Protein AF-A0AAU4DJX9-F1 (afdb_monomer_lite)

Radius of gyration: 16.27 Å; chains: 1; bounding box: 32×20×45 Å

Structure (mmCIF, N/CA/C/O backbone):
data_AF-A0AAU4DJX9-F1
#
_entry.id   AF-A0AAU4DJX9-F1
#
loop_
_atom_site.group_PDB
_atom_site.id
_atom_site.type_symbol
_atom_site.label_atom_id
_atom_site.label_alt_id
_atom_site.label_comp_id
_atom_site.label_asym_id
_atom_site.label_entity_id
_atom_site.label_seq_id
_atom_site.pdbx_PDB_ins_code
_atom_site.Cartn_x
_atom_site.Cartn_y
_atom_site.Cartn_z
_atom_site.occupancy
_atom_site.B_iso_or_equiv
_atom_site.auth_seq_id
_atom_site.auth_comp_id
_atom_site.auth_asym_id
_atom_site.auth_atom_id
_atom_site.pdbx_PDB_model_num
ATOM 1 N N . MET A 1 1 ? -13.477 14.150 16.242 1.00 66.00 1 MET A N 1
ATOM 2 C CA . MET A 1 1 ? -14.401 12.996 16.165 1.00 66.00 1 MET A CA 1
ATOM 3 C C . MET A 1 1 ? -13.696 11.808 16.834 1.00 66.00 1 MET A C 1
ATOM 5 O O . MET A 1 1 ? -12.472 11.839 16.885 1.00 66.00 1 MET A O 1
ATOM 9 N N . ARG A 1 2 ? -14.397 10.873 17.497 1.00 83.06 2 ARG A N 1
ATOM 10 C CA . ARG A 1 2 ? -13.756 9.792 18.283 1.00 83.06 2 ARG A CA 1
ATOM 11 C C . ARG A 1 2 ? -13.791 8.491 17.485 1.00 83.06 2 ARG A C 1
ATOM 13 O O . ARG A 1 2 ? -14.882 8.031 17.152 1.00 83.06 2 ARG A O 1
ATOM 20 N N . TRP A 1 3 ? -12.630 7.864 17.294 1.00 89.31 3 TRP A N 1
ATOM 21 C CA . TRP A 1 3 ? -12.524 6.524 16.722 1.00 89.31 3 TRP A CA 1
ATOM 22 C C . TRP A 1 3 ? -13.373 5.530 17.515 1.00 89.31 3 TRP A C 1
ATOM 24 O O . TRP A 1 3 ? -13.149 5.282 18.702 1.00 89.31 3 TRP A O 1
ATOM 34 N N . THR A 1 4 ? -14.385 4.979 16.851 1.00 94.25 4 THR A N 1
ATOM 35 C CA . THR A 1 4 ? -15.159 3.858 17.385 1.00 94.25 4 THR A CA 1
ATOM 36 C C . THR A 1 4 ? -14.532 2.551 16.921 1.00 94.25 4 THR A C 1
ATOM 38 O O . THR A 1 4 ? -13.847 2.506 15.899 1.00 94.25 4 THR A O 1
ATOM 41 N N . ARG A 1 5 ? -14.812 1.458 17.636 1.00 91.94 5 ARG A N 1
ATOM 42 C CA . ARG A 1 5 ? -14.325 0.126 17.255 1.00 91.94 5 ARG A CA 1
ATOM 43 C C . ARG A 1 5 ? -14.754 -0.276 15.839 1.00 91.94 5 ARG A C 1
ATOM 45 O O . ARG A 1 5 ? -13.955 -0.864 15.119 1.00 91.94 5 ARG A O 1
ATOM 52 N N . SER A 1 6 ? -15.983 0.067 15.441 1.00 95.00 6 SER A N 1
ATOM 53 C CA . SER A 1 6 ? -16.477 -0.193 14.081 1.00 95.00 6 SER A CA 1
ATOM 54 C C . SER A 1 6 ? -15.633 0.549 13.052 1.00 95.00 6 SER A C 1
ATOM 56 O O . SER A 1 6 ? -15.041 -0.084 12.190 1.00 95.00 6 SER A O 1
ATOM 58 N N . LYS A 1 7 ? -15.473 1.868 13.214 1.00 95.12 7 LYS A N 1
ATOM 59 C CA . LYS A 1 7 ? -14.703 2.689 12.272 1.00 95.12 7 LYS A CA 1
ATOM 60 C C . LYS A 1 7 ? -13.236 2.268 12.169 1.00 95.12 7 LYS A C 1
ATOM 62 O O . LYS A 1 7 ? -12.683 2.245 11.078 1.00 95.12 7 LYS A O 1
ATOM 67 N N . ALA A 1 8 ? -12.611 1.903 13.290 1.00 95.38 8 ALA A N 1
ATOM 68 C CA . ALA A 1 8 ? -11.247 1.378 13.295 1.00 95.38 8 ALA A CA 1
ATOM 69 C C . ALA A 1 8 ? -11.148 0.045 12.528 1.00 95.38 8 ALA A C 1
ATOM 71 O O . ALA A 1 8 ? -10.216 -0.163 11.755 1.00 95.38 8 ALA A O 1
ATOM 72 N N . THR A 1 9 ? -12.144 -0.834 12.684 1.00 96.31 9 THR A N 1
ATOM 73 C CA . THR A 1 9 ? -12.223 -2.097 11.932 1.00 96.31 9 THR A CA 1
ATOM 74 C C . THR A 1 9 ? -12.396 -1.840 10.433 1.00 96.31 9 THR A C 1
ATOM 76 O O . THR A 1 9 ? -11.695 -2.448 9.624 1.00 96.31 9 THR A O 1
ATOM 79 N N . ASP A 1 10 ? -13.272 -0.902 10.064 1.00 97.50 10 ASP A N 1
ATOM 80 C CA . ASP A 1 10 ? -13.508 -0.510 8.672 1.00 97.50 10 ASP A CA 1
ATOM 81 C C . ASP A 1 10 ? -12.246 0.092 8.039 1.00 97.50 10 ASP A C 1
ATOM 83 O O . ASP A 1 10 ? -11.885 -0.265 6.916 1.00 97.50 10 ASP A O 1
ATOM 87 N N . LEU A 1 11 ? -11.520 0.940 8.777 1.00 97.56 11 LEU A N 1
ATOM 88 C CA . LEU A 1 11 ? -10.238 1.492 8.339 1.00 97.56 11 LEU A CA 1
ATOM 89 C C . LEU A 1 11 ? -9.193 0.389 8.134 1.00 97.56 11 LEU A C 1
ATOM 91 O O . LEU A 1 11 ? -8.551 0.352 7.088 1.00 97.56 11 LEU A O 1
ATOM 95 N N . ALA A 1 12 ? -9.041 -0.538 9.083 1.00 97.81 12 ALA A N 1
ATOM 96 C CA . ALA A 1 12 ? -8.101 -1.650 8.939 1.00 97.81 12 ALA A CA 1
ATOM 97 C C . ALA A 1 12 ? -8.430 -2.527 7.715 1.00 97.81 12 ALA A C 1
ATOM 99 O O . ALA A 1 12 ? -7.528 -2.999 7.025 1.00 97.81 12 ALA A O 1
ATOM 100 N N . ALA A 1 13 ? -9.714 -2.744 7.415 1.00 98.19 13 ALA A N 1
ATOM 101 C CA . ALA A 1 13 ? -10.135 -3.448 6.204 1.00 98.19 13 ALA A CA 1
ATOM 102 C C . ALA A 1 13 ? -9.846 -2.638 4.925 1.00 98.19 13 ALA A C 1
ATOM 104 O O . ALA A 1 13 ? -9.430 -3.203 3.911 1.00 98.19 13 ALA A O 1
ATOM 105 N N . ALA A 1 14 ? -10.035 -1.316 4.966 1.00 98.06 14 ALA A N 1
ATOM 106 C CA . ALA A 1 14 ? -9.719 -0.424 3.854 1.00 98.06 14 ALA A CA 1
ATOM 107 C C . ALA A 1 14 ? -8.211 -0.380 3.558 1.00 98.06 14 ALA A C 1
ATOM 109 O O . ALA A 1 14 ? -7.823 -0.414 2.391 1.00 98.06 14 ALA A O 1
ATOM 110 N N . LEU A 1 15 ? -7.365 -0.369 4.592 1.00 98.44 15 LEU A N 1
ATOM 111 C CA . LEU A 1 15 ? -5.908 -0.426 4.462 1.00 98.44 15 LEU A CA 1
ATOM 112 C C . LEU A 1 15 ? -5.441 -1.738 3.826 1.00 98.44 15 LEU A C 1
ATOM 114 O O . LEU A 1 15 ? -4.625 -1.710 2.906 1.00 98.44 15 LEU A O 1
ATOM 118 N N . ASP A 1 16 ? -6.005 -2.877 4.233 1.00 98.44 16 ASP A N 1
ATOM 119 C CA . ASP A 1 16 ? -5.696 -4.168 3.608 1.00 98.44 16 ASP A CA 1
ATOM 120 C C . ASP A 1 16 ? -6.096 -4.217 2.131 1.00 98.44 16 ASP A C 1
ATOM 122 O O . ASP A 1 16 ? -5.344 -4.740 1.301 1.00 98.44 16 ASP A O 1
ATOM 126 N N . ARG A 1 17 ? -7.258 -3.646 1.785 1.00 98.25 17 ARG A N 1
ATOM 127 C CA . ARG A 1 17 ? -7.688 -3.516 0.387 1.00 98.25 17 ARG A CA 1
ATOM 128 C C . ARG A 1 17 ? -6.732 -2.622 -0.398 1.00 98.25 17 ARG A C 1
ATOM 130 O O . ARG A 1 17 ? -6.244 -3.037 -1.443 1.00 98.25 17 ARG A O 1
ATOM 137 N N . GLY A 1 18 ? -6.401 -1.448 0.140 1.00 98.25 18 GLY A N 1
ATOM 138 C CA . GLY A 1 18 ? -5.438 -0.535 -0.470 1.00 98.25 18 GLY A CA 1
ATOM 139 C C . GLY A 1 18 ? -4.082 -1.204 -0.691 1.00 98.25 18 GLY A C 1
ATOM 140 O O . GLY A 1 18 ? -3.517 -1.102 -1.776 1.00 98.25 18 GLY A O 1
ATOM 141 N N . ALA A 1 19 ? -3.591 -1.971 0.284 1.00 98.31 19 ALA A N 1
ATOM 142 C CA . ALA A 1 19 ? -2.360 -2.740 0.150 1.00 98.31 19 ALA A CA 1
ATOM 143 C C . ALA A 1 19 ? -2.436 -3.785 -0.974 1.00 98.31 19 ALA A C 1
ATOM 145 O O . ALA A 1 19 ? -1.464 -3.957 -1.713 1.00 98.31 19 ALA A O 1
ATOM 146 N N . ALA A 1 20 ? -3.571 -4.473 -1.131 1.00 98.38 20 ALA A N 1
ATOM 147 C CA . ALA A 1 20 ? -3.780 -5.403 -2.239 1.00 98.38 20 ALA A CA 1
ATOM 148 C C . ALA A 1 20 ? -3.720 -4.683 -3.597 1.00 98.38 20 ALA A C 1
ATOM 150 O O . ALA A 1 20 ? -2.995 -5.133 -4.484 1.00 98.38 20 ALA A O 1
ATOM 151 N N . ASP A 1 21 ? -4.368 -3.524 -3.726 1.00 98.19 21 ASP A N 1
ATOM 152 C CA . ASP A 1 21 ? -4.334 -2.715 -4.951 1.00 98.19 21 ASP A CA 1
ATOM 153 C C . ASP A 1 21 ? -2.904 -2.260 -5.292 1.00 98.19 21 ASP A C 1
ATOM 155 O O . ASP A 1 21 ? -2.475 -2.308 -6.448 1.00 98.19 21 ASP A O 1
ATOM 159 N N . LYS A 1 22 ? -2.111 -1.876 -4.280 1.00 97.94 22 LYS A N 1
ATOM 160 C CA . LYS A 1 22 ? -0.688 -1.543 -4.467 1.00 97.94 22 LYS A CA 1
ATOM 161 C C . LYS A 1 22 ? 0.123 -2.737 -4.965 1.00 97.94 22 LYS A C 1
ATOM 163 O O . LYS A 1 22 ? 0.993 -2.555 -5.814 1.00 97.94 22 LYS A O 1
ATOM 168 N N . LEU A 1 23 ? -0.150 -3.947 -4.474 1.00 98.31 23 LEU A N 1
ATOM 169 C CA . LEU A 1 23 ? 0.533 -5.157 -4.942 1.00 98.31 23 LEU A CA 1
ATOM 170 C C . LEU A 1 23 ? 0.157 -5.518 -6.380 1.00 98.31 23 LEU A C 1
ATOM 172 O O . LEU A 1 23 ? 1.040 -5.921 -7.134 1.00 98.31 23 LEU A O 1
ATOM 176 N N . VAL A 1 24 ? -1.102 -5.317 -6.778 1.00 98.06 24 VAL A N 1
ATOM 177 C CA . VAL A 1 24 ? -1.521 -5.454 -8.182 1.00 98.06 24 VAL A CA 1
ATOM 178 C C . VAL A 1 24 ? -0.742 -4.472 -9.057 1.00 98.06 24 VAL A C 1
ATOM 180 O O . VAL A 1 24 ? -0.107 -4.884 -10.024 1.00 98.06 24 VAL A O 1
ATOM 183 N N . GLY A 1 25 ? -0.687 -3.192 -8.673 1.00 96.94 25 GLY A N 1
ATOM 184 C CA . GLY A 1 25 ? 0.102 -2.192 -9.399 1.00 96.94 25 GLY A CA 1
ATOM 185 C C . GLY A 1 25 ? 1.603 -2.510 -9.445 1.00 96.94 25 GLY A C 1
ATOM 186 O O . GLY A 1 25 ? 2.264 -2.245 -10.449 1.00 96.94 25 GLY A O 1
ATOM 187 N N . ALA A 1 26 ? 2.156 -3.106 -8.384 1.00 97.56 26 ALA A N 1
ATOM 188 C CA . ALA A 1 26 ? 3.550 -3.542 -8.362 1.00 97.56 26 ALA A CA 1
ATOM 189 C C . ALA A 1 26 ? 3.811 -4.684 -9.355 1.00 97.56 26 ALA A C 1
ATOM 191 O O . ALA A 1 26 ? 4.809 -4.628 -10.071 1.00 97.56 26 ALA A O 1
ATOM 192 N N . ALA A 1 27 ? 2.913 -5.671 -9.438 1.00 97.81 27 ALA A N 1
ATOM 193 C CA . ALA A 1 27 ? 3.013 -6.776 -10.393 1.00 97.81 27 ALA A CA 1
ATOM 194 C C . ALA A 1 27 ? 2.916 -6.294 -11.853 1.00 97.81 27 ALA A C 1
ATOM 196 O O . ALA A 1 27 ? 3.665 -6.750 -12.721 1.00 97.81 27 ALA A O 1
ATOM 197 N N . ASP A 1 28 ? 2.052 -5.312 -12.114 1.00 97.00 28 ASP A N 1
ATOM 198 C CA . ASP A 1 28 ? 1.961 -4.639 -13.414 1.00 97.00 28 ASP A CA 1
ATOM 199 C C . ASP A 1 28 ? 3.279 -3.922 -13.764 1.00 97.00 28 ASP A C 1
ATOM 201 O O . ASP A 1 28 ? 3.804 -4.034 -14.876 1.00 97.00 28 ASP A O 1
ATOM 205 N N . GLY A 1 29 ? 3.867 -3.229 -12.783 1.00 94.88 29 GLY A N 1
ATOM 206 C CA . GLY A 1 29 ? 5.172 -2.583 -12.911 1.00 94.88 29 GLY A CA 1
ATOM 207 C C . GLY A 1 29 ? 6.309 -3.568 -13.196 1.00 94.88 29 GLY A C 1
ATOM 208 O O . GLY A 1 29 ? 7.152 -3.283 -14.048 1.00 94.88 29 GLY A O 1
ATOM 209 N N . ASP A 1 30 ? 6.313 -4.732 -12.541 1.00 95.94 30 ASP A N 1
ATOM 210 C CA . ASP A 1 30 ? 7.290 -5.803 -12.785 1.00 95.94 30 ASP A CA 1
ATOM 211 C C . ASP A 1 30 ? 7.167 -6.375 -14.201 1.00 95.94 30 ASP A C 1
ATOM 213 O O . ASP A 1 30 ? 8.176 -6.608 -14.874 1.00 95.94 30 ASP A O 1
ATOM 217 N N . SER A 1 31 ? 5.934 -6.552 -14.678 1.00 96.88 31 SER A N 1
ATOM 218 C CA . SER A 1 31 ? 5.664 -7.023 -16.039 1.00 96.88 31 SER A CA 1
ATOM 219 C C . SER A 1 31 ? 6.239 -6.044 -17.067 1.00 96.88 31 SER A C 1
ATOM 221 O O . SER A 1 31 ? 6.982 -6.437 -17.961 1.00 96.88 31 SER A O 1
ATOM 223 N N . ARG A 1 32 ? 6.026 -4.734 -16.877 1.00 95.19 32 ARG A N 1
ATOM 224 C CA . ARG A 1 32 ? 6.619 -3.700 -17.747 1.00 95.19 32 ARG A CA 1
ATOM 225 C C . ARG A 1 32 ? 8.137 -3.591 -17.613 1.00 95.19 32 ARG A C 1
ATOM 227 O O . ARG A 1 32 ? 8.820 -3.308 -18.592 1.00 95.19 32 ARG A O 1
ATOM 234 N N . ALA A 1 33 ? 8.670 -3.792 -16.408 1.00 95.69 33 ALA A N 1
ATOM 235 C CA . ALA A 1 33 ? 10.107 -3.751 -16.144 1.00 95.69 33 ALA A CA 1
ATOM 236 C C . ALA A 1 33 ? 10.872 -4.918 -16.783 1.00 95.69 33 ALA A C 1
ATOM 238 O O . ALA A 1 33 ? 12.057 -4.776 -17.088 1.00 95.69 33 ALA A O 1
ATOM 239 N N . SER A 1 34 ? 10.211 -6.061 -16.961 1.00 96.56 34 SER A N 1
ATOM 240 C CA . SER A 1 34 ? 10.781 -7.258 -17.585 1.00 96.56 34 SER A CA 1
ATOM 241 C C . SER A 1 34 ? 10.527 -7.340 -19.091 1.00 96.56 34 SER A C 1
ATOM 243 O O . SER A 1 34 ? 11.236 -8.076 -19.772 1.00 96.56 34 SER A O 1
ATOM 245 N N . ASP A 1 35 ? 9.583 -6.559 -19.619 1.00 97.31 35 ASP A N 1
ATOM 246 C CA . ASP A 1 35 ? 9.278 -6.503 -21.046 1.00 97.31 35 ASP A CA 1
ATOM 247 C C . ASP A 1 35 ? 10.432 -5.867 -21.852 1.00 97.31 35 ASP A C 1
ATOM 249 O O . ASP A 1 35 ? 10.699 -4.666 -21.718 1.00 97.31 35 ASP A O 1
ATOM 253 N N . PRO A 1 36 ? 11.124 -6.640 -22.713 1.00 96.06 36 PRO A N 1
ATOM 254 C CA . PRO A 1 36 ? 12.256 -6.150 -23.491 1.00 96.06 36 PRO A CA 1
ATOM 255 C C . PRO A 1 36 ? 11.861 -5.169 -24.603 1.00 96.06 36 PRO A C 1
ATOM 257 O O . PRO A 1 36 ? 12.751 -4.509 -25.140 1.00 96.06 36 PRO A O 1
ATOM 260 N N . SER A 1 37 ? 10.572 -5.059 -24.946 1.00 97.69 37 SER A N 1
ATOM 261 C CA . SER A 1 37 ? 10.080 -4.087 -25.929 1.00 97.69 37 SER A CA 1
ATOM 262 C C . SER A 1 37 ? 10.082 -2.647 -25.397 1.00 97.69 37 SER A C 1
ATOM 264 O O . SER A 1 37 ? 10.180 -1.703 -26.181 1.00 97.69 37 SER A O 1
ATOM 266 N N . ASN A 1 38 ? 10.059 -2.468 -24.071 1.00 97.12 38 ASN A N 1
ATOM 267 C CA . ASN A 1 38 ? 10.224 -1.166 -23.427 1.00 97.12 38 ASN A CA 1
ATOM 268 C C . ASN A 1 38 ? 11.692 -0.733 -23.424 1.00 97.12 38 ASN A C 1
ATOM 270 O O . ASN A 1 38 ? 12.591 -1.560 -23.271 1.00 97.12 38 ASN A O 1
ATOM 274 N N . ASP A 1 39 ? 11.961 0.570 -23.497 1.00 97.81 39 ASP A N 1
ATOM 275 C CA . ASP A 1 39 ? 13.324 1.089 -23.385 1.00 97.81 39 ASP A CA 1
ATOM 276 C C . ASP A 1 39 ? 13.918 0.902 -21.967 1.00 97.81 39 ASP A C 1
ATOM 278 O O . ASP A 1 39 ? 13.222 0.658 -20.976 1.00 97.81 39 ASP A O 1
ATOM 282 N N . ALA A 1 40 ? 15.245 1.019 -21.851 1.00 97.44 40 ALA A N 1
ATOM 283 C CA . ALA A 1 40 ? 15.950 0.771 -20.594 1.00 97.44 40 ALA A CA 1
ATOM 284 C C . ALA A 1 40 ? 15.588 1.756 -19.466 1.00 97.44 40 ALA A C 1
ATOM 286 O O . ALA A 1 40 ? 15.650 1.373 -18.294 1.00 97.44 40 ALA A O 1
ATOM 287 N N . LEU A 1 41 ? 15.238 3.005 -19.790 1.00 97.50 41 LEU A N 1
ATOM 288 C CA . LEU A 1 41 ? 14.811 3.991 -18.800 1.00 97.50 41 LEU A CA 1
ATOM 289 C C . LEU A 1 41 ? 13.418 3.632 -18.280 1.00 97.50 41 LEU A C 1
ATOM 291 O O . LEU A 1 41 ? 13.246 3.543 -17.064 1.00 97.50 41 LEU A O 1
ATOM 295 N N . THR A 1 42 ? 12.476 3.335 -19.177 1.00 97.56 42 THR A N 1
ATOM 296 C CA . THR A 1 42 ? 11.117 2.896 -18.839 1.00 97.56 42 THR A CA 1
ATOM 297 C C . THR A 1 42 ? 11.156 1.680 -17.918 1.00 97.56 42 THR A C 1
ATOM 299 O O . THR A 1 42 ? 10.578 1.719 -16.831 1.00 97.56 42 THR A O 1
ATOM 302 N N . ARG A 1 43 ? 11.932 0.641 -18.263 1.00 97.81 43 ARG A N 1
ATOM 303 C CA . ARG A 1 43 ? 12.065 -0.561 -17.418 1.00 97.81 43 ARG A CA 1
ATOM 304 C C . ARG A 1 43 ? 12.608 -0.260 -16.016 1.00 97.81 43 ARG A C 1
ATOM 306 O O . ARG A 1 43 ? 12.166 -0.850 -15.031 1.00 97.81 43 ARG A O 1
ATOM 313 N N . ARG A 1 44 ? 13.572 0.662 -15.896 1.00 97.56 44 ARG A N 1
ATOM 314 C CA . ARG A 1 44 ? 14.134 1.073 -14.593 1.00 97.56 44 ARG A CA 1
ATOM 315 C C . ARG A 1 44 ? 13.126 1.864 -13.763 1.00 97.56 44 ARG A C 1
ATOM 317 O O . ARG A 1 44 ? 13.029 1.638 -12.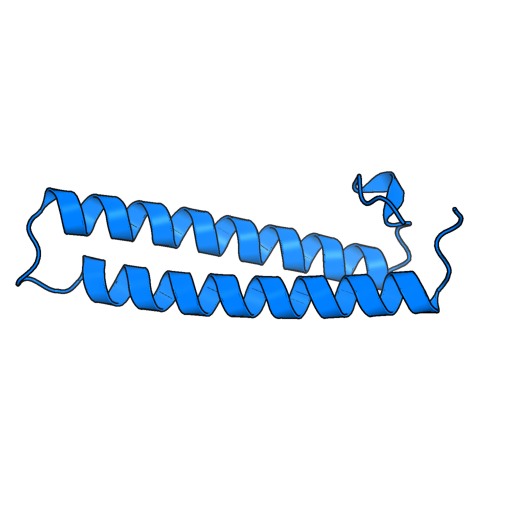557 1.00 97.56 44 ARG A O 1
ATOM 324 N N . GLN A 1 45 ? 12.389 2.776 -14.393 1.00 98.12 45 GLN A N 1
ATOM 325 C CA . GLN A 1 45 ? 11.375 3.589 -13.726 1.00 98.12 45 GLN A CA 1
ATOM 326 C C . GLN A 1 45 ? 10.221 2.727 -13.210 1.00 98.12 45 GLN A C 1
ATOM 328 O O . GLN A 1 45 ? 9.838 2.866 -12.048 1.00 98.12 45 GLN A O 1
ATOM 333 N N . THR A 1 46 ? 9.718 1.786 -14.013 1.00 97.50 46 THR A N 1
ATOM 334 C CA . THR A 1 46 ? 8.643 0.880 -13.583 1.00 97.50 46 THR A CA 1
ATOM 335 C C . THR A 1 46 ? 9.106 -0.076 -12.484 1.00 97.50 46 THR A C 1
ATOM 337 O O . THR A 1 46 ? 8.370 -0.282 -11.521 1.00 97.50 46 THR A O 1
ATOM 340 N N . ALA A 1 47 ? 10.348 -0.574 -12.536 1.00 97.81 47 ALA A N 1
ATOM 341 C CA . ALA A 1 47 ? 10.924 -1.372 -11.449 1.00 97.81 47 ALA A CA 1
ATOM 342 C C . ALA A 1 47 ? 11.027 -0.583 -10.130 1.00 97.81 47 ALA A C 1
ATOM 344 O O . ALA A 1 47 ? 10.727 -1.109 -9.054 1.00 97.81 47 ALA A O 1
ATOM 345 N N . ALA A 1 48 ? 11.447 0.685 -10.191 1.00 97.94 48 ALA A N 1
ATOM 346 C CA . ALA A 1 48 ? 11.506 1.556 -9.019 1.00 97.94 48 ALA A CA 1
ATOM 347 C C . ALA A 1 48 ? 10.103 1.839 -8.458 1.00 97.94 48 ALA A C 1
ATOM 349 O O . ALA A 1 48 ? 9.889 1.706 -7.252 1.00 97.94 48 ALA A O 1
ATOM 350 N N . ALA A 1 49 ? 9.134 2.141 -9.327 1.00 97.75 49 ALA A N 1
ATOM 351 C CA . ALA A 1 49 ? 7.741 2.339 -8.939 1.00 97.75 49 ALA A CA 1
ATOM 352 C C . ALA A 1 49 ? 7.152 1.087 -8.264 1.00 97.75 49 ALA A C 1
ATOM 354 O O . ALA A 1 49 ? 6.552 1.193 -7.195 1.00 97.75 49 ALA A O 1
ATOM 355 N N . ALA A 1 50 ? 7.403 -0.109 -8.809 1.00 97.81 50 ALA A N 1
ATOM 356 C CA . ALA A 1 50 ? 6.962 -1.368 -8.212 1.00 97.81 50 ALA A CA 1
ATOM 357 C C . ALA A 1 50 ? 7.536 -1.581 -6.799 1.00 97.81 50 ALA A C 1
ATOM 359 O O . ALA A 1 50 ? 6.838 -2.056 -5.905 1.00 97.81 50 ALA A O 1
ATOM 360 N N . ARG A 1 51 ? 8.799 -1.204 -6.547 1.00 98.06 51 ARG A N 1
ATOM 361 C CA . ARG A 1 51 ? 9.388 -1.255 -5.192 1.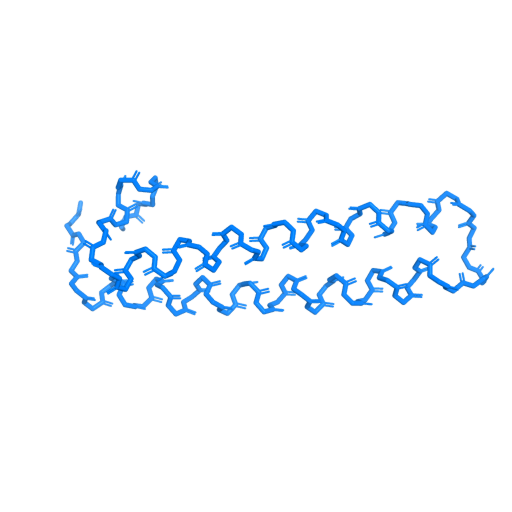00 98.06 51 ARG A CA 1
ATOM 362 C C . ARG A 1 51 ? 8.688 -0.305 -4.221 1.00 98.06 51 ARG A C 1
ATOM 364 O O . ARG A 1 51 ? 8.401 -0.713 -3.099 1.00 98.06 51 ARG A O 1
ATOM 371 N N . ILE A 1 52 ? 8.384 0.920 -4.653 1.00 98.12 52 ILE A N 1
ATOM 372 C CA . ILE A 1 52 ? 7.661 1.907 -3.835 1.00 98.12 52 ILE A CA 1
ATOM 373 C C . ILE A 1 52 ? 6.271 1.379 -3.469 1.00 98.12 52 ILE A C 1
ATOM 375 O O . ILE A 1 52 ? 5.897 1.409 -2.300 1.00 98.12 52 ILE A O 1
ATOM 379 N N . LEU A 1 53 ? 5.535 0.834 -4.441 1.00 98.44 53 LEU A N 1
ATOM 380 C CA . LEU A 1 53 ? 4.202 0.273 -4.213 1.00 98.44 53 LEU A CA 1
ATOM 381 C C . LEU A 1 53 ? 4.227 -0.894 -3.217 1.00 98.44 53 LEU A C 1
ATOM 383 O O . LEU A 1 53 ? 3.379 -0.952 -2.330 1.00 98.44 53 LEU A O 1
ATOM 387 N N . ARG A 1 54 ? 5.223 -1.788 -3.296 1.00 98.31 54 ARG A N 1
ATOM 388 C CA . ARG A 1 54 ? 5.399 -2.857 -2.295 1.00 98.31 54 ARG A CA 1
ATOM 389 C C . ARG A 1 54 ? 5.685 -2.306 -0.897 1.00 98.31 54 ARG A C 1
ATOM 391 O O . ARG A 1 54 ? 5.152 -2.840 0.071 1.00 98.31 54 ARG A O 1
ATOM 398 N N . GLY A 1 55 ? 6.501 -1.253 -0.793 1.00 98.44 55 GLY A N 1
ATOM 399 C CA . GLY A 1 55 ? 6.750 -0.555 0.472 1.00 98.44 55 GLY A CA 1
ATOM 400 C C . GLY A 1 55 ? 5.456 -0.009 1.074 1.00 98.44 55 GLY A C 1
ATOM 401 O O . GLY A 1 55 ? 5.109 -0.360 2.195 1.00 98.44 55 GLY A O 1
ATOM 402 N N . GLN A 1 56 ? 4.678 0.725 0.275 1.00 98.50 56 GLN A N 1
ATOM 403 C CA . GLN A 1 56 ? 3.370 1.245 0.684 1.00 98.50 56 GLN A CA 1
ATOM 404 C C . GLN A 1 56 ? 2.409 0.129 1.116 1.00 98.50 56 GLN A C 1
ATOM 406 O O . GLN A 1 56 ? 1.753 0.255 2.143 1.00 98.50 56 GLN A O 1
ATOM 411 N N . ALA A 1 57 ? 2.343 -0.978 0.369 1.00 98.44 57 ALA A N 1
ATOM 412 C CA . ALA A 1 57 ? 1.493 -2.116 0.714 1.00 98.44 57 ALA A CA 1
ATOM 413 C C . ALA A 1 57 ? 1.872 -2.743 2.062 1.00 98.44 57 ALA A C 1
ATOM 415 O O . ALA A 1 57 ? 1.000 -3.116 2.847 1.00 98.44 57 ALA A O 1
ATOM 416 N N . ARG A 1 58 ? 3.176 -2.878 2.328 1.00 98.56 58 ARG A N 1
ATOM 417 C CA . ARG A 1 58 ? 3.684 -3.394 3.602 1.00 98.56 58 ARG A CA 1
ATOM 418 C C . ARG A 1 58 ? 3.299 -2.470 4.751 1.00 98.56 58 ARG A C 1
ATOM 420 O O . ARG A 1 58 ? 2.794 -2.960 5.753 1.00 98.56 58 ARG A O 1
ATOM 427 N N . ASP A 1 59 ? 3.524 -1.172 4.592 1.00 98.25 59 ASP A N 1
ATOM 428 C CA . ASP A 1 59 ? 3.274 -0.193 5.648 1.00 98.25 59 ASP A CA 1
ATOM 429 C C . ASP A 1 59 ? 1.761 -0.099 5.946 1.00 98.25 59 ASP A C 1
ATOM 431 O O . ASP A 1 59 ? 1.357 -0.187 7.099 1.00 98.25 59 ASP A O 1
ATOM 435 N N . MET A 1 60 ? 0.904 -0.113 4.914 1.00 98.56 60 MET A N 1
ATOM 436 C CA . MET A 1 60 ? -0.559 -0.194 5.077 1.00 98.56 60 MET A CA 1
ATOM 437 C C . MET A 1 60 ? -1.010 -1.448 5.843 1.00 98.56 60 MET A C 1
ATOM 439 O O . MET A 1 60 ? -1.899 -1.367 6.688 1.00 98.56 60 MET A O 1
ATOM 443 N N . ARG A 1 61 ? -0.409 -2.615 5.571 1.00 98.44 61 ARG A N 1
ATOM 444 C CA . ARG A 1 61 ? -0.718 -3.855 6.308 1.00 98.44 61 ARG A CA 1
ATOM 445 C C . ARG A 1 61 ? -0.228 -3.816 7.750 1.00 98.44 61 ARG A C 1
ATOM 447 O O . ARG A 1 61 ? -0.888 -4.381 8.618 1.00 98.44 61 ARG A O 1
ATOM 454 N N . ALA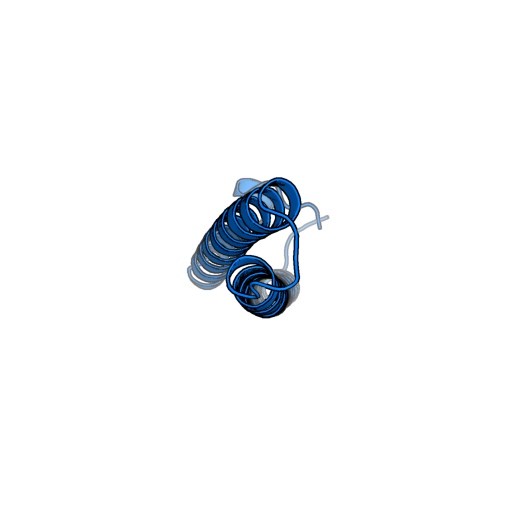 A 1 62 ? 0.917 -3.183 8.001 1.00 98.50 62 ALA A N 1
ATOM 455 C CA . ALA A 1 62 ? 1.432 -2.995 9.352 1.00 98.50 62 ALA A CA 1
ATOM 456 C C . ALA A 1 62 ? 0.476 -2.120 10.175 1.00 98.50 62 ALA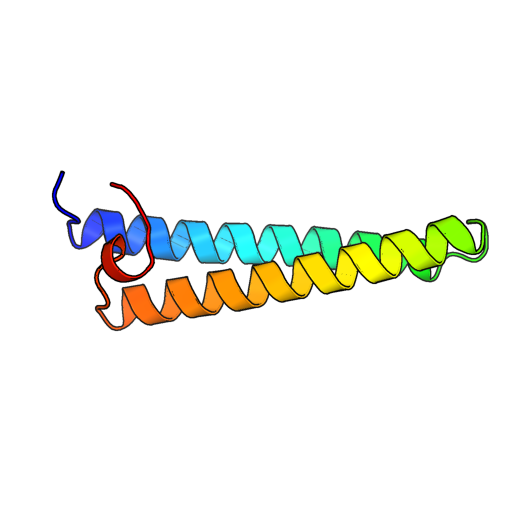 A C 1
ATOM 458 O O . ALA A 1 62 ? 0.097 -2.511 11.278 1.00 98.50 62 ALA A O 1
ATOM 459 N N . ASP A 1 63 ? -0.002 -1.017 9.598 1.00 98.38 63 ASP A N 1
ATOM 460 C CA . ASP A 1 63 ? -1.004 -0.155 10.227 1.00 98.38 63 ASP A CA 1
ATOM 461 C C . ASP A 1 63 ? -2.327 -0.899 10.456 1.00 98.38 63 ASP A C 1
ATOM 463 O O . ASP A 1 63 ? -2.894 -0.850 11.548 1.00 98.38 63 ASP A O 1
ATOM 467 N N . ALA A 1 64 ? -2.808 -1.650 9.459 1.00 98.19 64 ALA A N 1
ATOM 468 C CA . ALA A 1 64 ? -4.025 -2.450 9.586 1.00 98.19 64 ALA A CA 1
ATOM 469 C C . ALA A 1 64 ? -3.927 -3.486 10.719 1.00 98.19 64 ALA A C 1
ATOM 471 O O . ALA A 1 64 ? -4.891 -3.676 11.464 1.00 98.19 64 ALA A O 1
ATOM 472 N N . ALA A 1 65 ? -2.774 -4.150 10.860 1.00 98.38 65 ALA A N 1
ATOM 473 C CA . ALA A 1 65 ? -2.514 -5.091 11.944 1.00 98.38 65 ALA A CA 1
ATOM 474 C C . ALA A 1 65 ? -2.489 -4.384 13.307 1.00 98.38 65 ALA A C 1
ATOM 4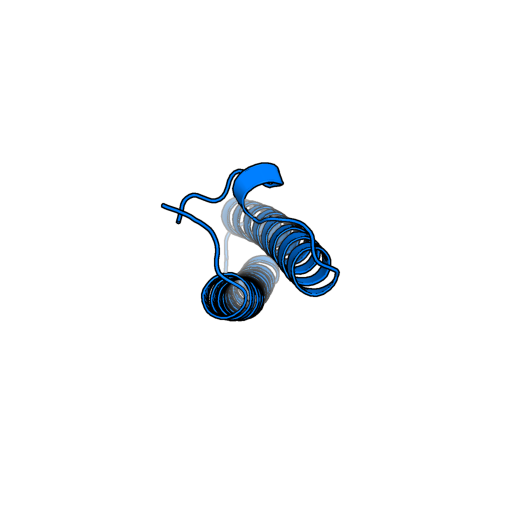76 O O . ALA A 1 65 ? -3.214 -4.793 14.208 1.00 98.38 65 ALA A O 1
ATOM 477 N N . ALA A 1 66 ? -1.760 -3.270 13.425 1.00 97.81 66 ALA A N 1
ATOM 478 C CA . ALA A 1 66 ? -1.702 -2.481 14.654 1.00 97.81 66 ALA A CA 1
ATOM 479 C C . ALA A 1 66 ? -3.097 -2.026 15.118 1.00 97.81 66 ALA A C 1
ATOM 481 O O . ALA A 1 66 ? -3.435 -2.137 16.298 1.00 97.81 66 ALA A O 1
ATOM 482 N N . ILE A 1 67 ? -3.947 -1.574 14.190 1.00 97.62 67 ILE A N 1
ATOM 483 C CA . ILE A 1 67 ? -5.321 -1.158 14.500 1.00 97.62 67 ILE A CA 1
ATOM 484 C C . ILE A 1 67 ? -6.167 -2.343 14.997 1.00 97.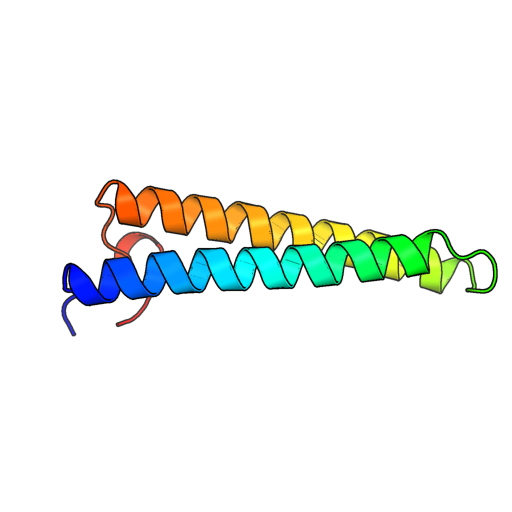62 67 ILE A C 1
ATOM 486 O O . ILE A 1 67 ? -6.952 -2.186 15.935 1.00 97.62 67 ILE A O 1
ATOM 490 N N . ARG A 1 68 ? -6.006 -3.543 14.420 1.00 97.00 68 ARG A N 1
ATOM 491 C CA . ARG A 1 68 ? -6.691 -4.761 14.907 1.00 97.00 68 ARG A CA 1
ATOM 492 C C . ARG A 1 68 ? -6.224 -5.179 16.293 1.00 97.00 68 ARG A C 1
ATOM 494 O O . ARG A 1 68 ? -7.051 -5.633 17.082 1.00 97.00 68 ARG A O 1
ATOM 501 N N . ASP A 1 69 ? -4.945 -4.975 16.583 1.00 97.12 69 ASP A N 1
ATOM 502 C CA . ASP A 1 69 ? -4.340 -5.236 17.890 1.00 97.12 69 ASP A CA 1
ATOM 503 C C . ASP A 1 69 ? -4.732 -4.180 18.942 1.00 97.12 69 ASP A C 1
ATOM 505 O O . ASP A 1 69 ? -4.448 -4.339 20.129 1.00 97.12 69 ASP A O 1
ATOM 509 N N . GLY A 1 70 ? -5.456 -3.131 18.534 1.00 94.75 70 GLY A N 1
ATOM 510 C CA . GLY A 1 70 ? -6.077 -2.151 19.423 1.00 94.75 70 GLY A CA 1
ATOM 511 C C . GLY A 1 70 ? -5.404 -0.782 19.444 1.00 94.75 70 GLY A C 1
ATOM 512 O O . GLY A 1 70 ? -5.826 0.068 20.230 1.00 94.75 70 GLY A O 1
ATOM 513 N N . VAL A 1 71 ? -4.405 -0.537 18.589 1.00 96.88 71 VAL A N 1
ATOM 514 C CA . VAL A 1 71 ? -3.818 0.800 18.428 1.00 96.88 71 VAL A CA 1
ATOM 515 C C . VAL A 1 71 ? -4.882 1.761 17.902 1.00 96.88 71 VAL A C 1
ATOM 517 O O . VAL A 1 71 ? -5.593 1.475 16.935 1.00 96.88 71 VAL A O 1
ATOM 520 N N . ASN A 1 72 ? -5.003 2.922 18.544 1.00 94.81 72 ASN A N 1
ATOM 521 C CA . ASN A 1 72 ? -5.929 3.952 18.101 1.00 94.81 72 ASN A CA 1
ATOM 522 C C . ASN A 1 72 ? -5.417 4.567 16.784 1.00 94.81 72 ASN A C 1
ATOM 524 O O . ASN A 1 72 ? -4.289 5.061 16.764 1.00 94.81 72 ASN A O 1
ATOM 528 N N . PRO A 1 73 ? -6.215 4.618 15.699 1.00 96.81 73 PRO A N 1
ATOM 529 C CA . PRO A 1 73 ? -5.724 5.122 14.418 1.00 96.81 73 PRO A CA 1
ATOM 530 C C . PRO A 1 73 ? -5.173 6.557 14.454 1.00 96.81 73 PRO A C 1
ATOM 532 O O . PRO A 1 73 ? -4.300 6.889 13.654 1.00 96.81 73 PRO A O 1
ATOM 535 N N . SER A 1 74 ? -5.605 7.404 15.398 1.00 95.56 74 SER A N 1
ATOM 536 C CA . SER A 1 74 ? -5.029 8.749 15.555 1.00 95.56 74 SER A CA 1
ATOM 537 C C . SER A 1 74 ? -3.553 8.743 15.966 1.00 95.56 74 SER A C 1
ATOM 539 O O . SER A 1 74 ? -2.838 9.688 15.649 1.00 95.56 74 SER A O 1
ATOM 541 N N . GLU A 1 75 ? -3.081 7.696 16.650 1.00 94.88 75 GLU A N 1
ATOM 542 C CA . GLU A 1 75 ? -1.665 7.534 17.024 1.00 94.88 75 GLU A CA 1
ATOM 543 C C . GLU A 1 75 ? -0.785 7.205 15.811 1.00 94.88 75 GLU A C 1
ATOM 545 O O . GLU A 1 75 ? 0.403 7.513 15.802 1.00 94.88 75 GLU A O 1
ATOM 550 N N . LEU A 1 76 ? -1.390 6.646 14.759 1.00 94.31 76 LEU A N 1
ATOM 551 C CA . LEU A 1 76 ? -0.761 6.382 13.464 1.00 94.31 76 LEU A CA 1
ATOM 552 C C . LEU A 1 76 ? -0.946 7.555 12.476 1.00 94.31 76 LEU A C 1
ATOM 554 O O . LEU A 1 76 ? -0.511 7.479 11.332 1.00 94.31 76 LEU A O 1
ATOM 558 N N . GLY A 1 77 ? -1.593 8.647 12.904 1.00 95.19 77 GLY A N 1
ATOM 559 C CA . GLY A 1 77 ? -1.819 9.845 12.090 1.00 95.19 77 GLY A CA 1
ATOM 560 C C . GLY A 1 77 ? -3.097 9.837 11.243 1.00 95.19 77 GLY A C 1
ATOM 561 O O . GLY A 1 77 ? -3.287 10.750 10.438 1.00 95.19 77 GLY A O 1
ATOM 562 N N . TYR A 1 78 ? -3.995 8.860 11.420 1.00 93.62 78 TYR A N 1
ATOM 563 C CA . TYR A 1 78 ? -5.281 8.832 10.717 1.00 93.62 78 TYR A CA 1
ATOM 564 C C . TYR A 1 78 ? -6.316 9.747 11.379 1.00 93.62 78 TYR A C 1
ATOM 566 O O . TYR A 1 78 ? -6.467 9.793 12.605 1.00 93.62 78 TYR A O 1
ATOM 574 N N . ILE A 1 79 ? -7.073 10.448 10.539 1.00 89.56 79 ILE A N 1
ATOM 575 C CA . ILE A 1 79 ? -8.153 11.353 10.940 1.00 89.56 79 ILE A CA 1
ATOM 576 C C . ILE A 1 79 ? -9.494 10.645 10.692 1.00 89.56 79 ILE A C 1
ATOM 578 O O . ILE A 1 79 ? -9.650 9.983 9.667 1.00 89.56 79 ILE A O 1
ATOM 582 N N . ASP A 1 80 ? -10.410 10.755 11.658 1.00 75.75 80 ASP A N 1
ATOM 583 C CA . ASP A 1 80 ? -11.756 10.147 11.656 1.00 75.75 80 ASP A CA 1
ATOM 584 C C . ASP A 1 80 ? -12.787 10.935 10.832 1.00 75.75 80 ASP A C 1
ATOM 586 O O . ASP A 1 80 ? -12.758 12.187 10.922 1.00 75.75 80 ASP A O 1
#

Sequence (80 aa):
MRWTRSKATDLAAALDRGAADKLVGAADGDSRASDPSNDALTRRQTAAAARILRGQARDMRADAAAIRDGVNPSELGYID

pLDDT: mean 96.13, std 4.76, range [66.0, 98.56]

Foldseek 3Di:
DADDLVNLLVQLVVLLVQLVVLQVQLVVLCVQLPDPVDDPVSNVVSNVSSVVSNVSSVVSNVLSVCSVVPDGVVVVVDDD

Secondary structure (DSSP, 8-state):
----HHHHHHHHHHHHHHHHHHHHHHHHHHHHHH-TTS-HHHHHHHHHHHHHHHHHHHHHHHHHHHHHTT--GGGGT---